Protein AF-A0A4Y9TJE2-F1 (afdb_monomer_lite)

Secondary structure (DSSP, 8-state):
--S-EEPPPHHHHHHHH-----SPPPSEE-TTSEEEEEEESS-TTT--SSSPPEEEEEEESS----

Structure (mmCIF, N/CA/C/O backbone):
data_AF-A0A4Y9TJE2-F1
#
_entry.id   AF-A0A4Y9TJE2-F1
#
loop_
_atom_site.group_PDB
_atom_site.id
_atom_site.type_symbol
_atom_site.label_atom_id
_atom_site.label_alt_id
_atom_site.label_comp_id
_atom_site.label_asym_id
_atom_site.l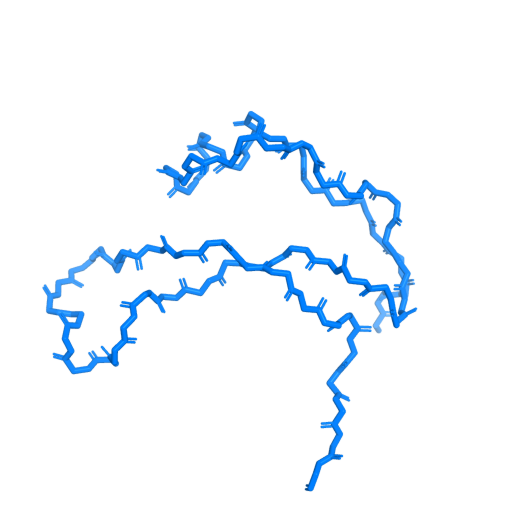abel_entity_id
_atom_site.label_seq_id
_atom_site.pdbx_PDB_ins_code
_atom_site.Cartn_x
_atom_site.Cartn_y
_atom_site.Cartn_z
_atom_site.occupancy
_atom_site.B_iso_or_equiv
_atom_site.auth_seq_id
_atom_site.auth_comp_id
_atom_site.auth_asym_id
_atom_site.auth_atom_id
_atom_site.pdbx_PDB_model_num
ATOM 1 N N . MET A 1 1 ? 4.297 14.567 -8.391 1.00 60.97 1 MET A N 1
ATOM 2 C CA . MET A 1 1 ? 4.079 13.272 -7.710 1.00 60.97 1 MET A CA 1
ATOM 3 C C . MET A 1 1 ? 4.498 13.407 -6.257 1.00 60.97 1 MET A C 1
ATOM 5 O O . MET A 1 1 ? 5.579 13.933 -6.032 1.00 60.97 1 MET A O 1
ATOM 9 N N . SER A 1 2 ? 3.682 12.948 -5.303 1.00 76.81 2 SER A N 1
ATOM 10 C CA . SER A 1 2 ? 4.153 12.732 -3.927 1.00 76.81 2 SER A CA 1
ATOM 11 C C . SER A 1 2 ? 4.827 11.363 -3.847 1.00 76.81 2 SER A C 1
ATOM 13 O O . SER A 1 2 ? 4.257 10.380 -4.316 1.00 76.81 2 SER A O 1
ATOM 15 N N . SER A 1 3 ? 6.033 11.298 -3.288 1.00 85.44 3 SER A N 1
ATOM 16 C CA . SER A 1 3 ? 6.786 10.056 -3.053 1.00 85.44 3 SER A CA 1
ATOM 17 C C . SER A 1 3 ? 6.638 9.543 -1.617 1.00 85.44 3 SER A C 1
ATOM 19 O O . SER A 1 3 ? 7.411 8.696 -1.187 1.00 85.44 3 SER A O 1
ATOM 21 N N . HIS A 1 4 ? 5.685 10.079 -0.858 1.00 91.69 4 HIS A N 1
ATOM 22 C CA . HIS A 1 4 ? 5.417 9.694 0.523 1.00 91.69 4 HIS A CA 1
ATOM 23 C C . HIS A 1 4 ? 3.952 9.968 0.863 1.00 91.69 4 HIS A C 1
ATOM 25 O O . HIS A 1 4 ? 3.399 10.988 0.435 1.00 91.69 4 HIS A O 1
ATOM 31 N N . TYR A 1 5 ? 3.312 9.047 1.582 1.00 90.31 5 TYR A N 1
ATOM 32 C CA . TYR A 1 5 ? 1.994 9.268 2.172 1.00 90.31 5 TYR A CA 1
ATOM 33 C C . TYR A 1 5 ? 1.748 8.345 3.364 1.00 90.31 5 TYR A C 1
ATOM 35 O O . TYR A 1 5 ? 2.358 7.280 3.488 1.00 90.31 5 TYR A O 1
ATOM 43 N N . GLU A 1 6 ? 0.808 8.758 4.213 1.00 91.00 6 GLU A N 1
ATOM 44 C CA . GLU A 1 6 ? 0.304 7.931 5.299 1.00 91.00 6 GLU A CA 1
ATOM 45 C C . GLU A 1 6 ? -0.820 7.011 4.792 1.00 91.00 6 GLU A C 1
ATOM 47 O O . GLU A 1 6 ? -1.837 7.471 4.268 1.00 91.00 6 GLU A O 1
ATOM 52 N N . GLY A 1 7 ? -0.633 5.697 4.902 1.00 86.50 7 GLY A N 1
ATOM 53 C CA . GLY A 1 7 ? -1.656 4.697 4.629 1.00 86.50 7 GLY A CA 1
ATOM 54 C C . GLY A 1 7 ? -2.801 4.782 5.638 1.00 86.50 7 GLY A C 1
ATOM 55 O O . GLY A 1 7 ? -2.602 5.123 6.798 1.00 86.50 7 GLY A O 1
ATOM 56 N N . ALA A 1 8 ? -4.016 4.436 5.216 1.00 86.19 8 ALA A N 1
ATOM 57 C CA . ALA A 1 8 ? -5.169 4.464 6.110 1.00 86.19 8 ALA A CA 1
ATOM 58 C C . ALA A 1 8 ? -5.115 3.338 7.162 1.00 86.19 8 ALA A C 1
ATOM 60 O O . ALA A 1 8 ? -4.721 2.200 6.875 1.00 86.19 8 ALA A O 1
ATOM 61 N N . SER A 1 9 ? -5.555 3.647 8.383 1.00 85.81 9 SER A N 1
ATOM 62 C CA . SER A 1 9 ? -5.779 2.645 9.425 1.00 85.81 9 SER A CA 1
ATOM 63 C C . SER A 1 9 ? -6.993 1.757 9.120 1.00 85.81 9 SER A C 1
ATOM 65 O O . SER A 1 9 ? -7.810 2.070 8.250 1.00 85.81 9 SER A O 1
ATOM 67 N N . ALA A 1 10 ? -7.092 0.614 9.802 1.00 84.06 10 ALA A N 1
ATOM 68 C CA . ALA A 1 10 ? -8.148 -0.368 9.550 1.00 84.06 10 ALA A CA 1
ATOM 69 C C . ALA A 1 10 ? -9.564 0.220 9.736 1.00 84.06 10 ALA A C 1
ATOM 71 O O . ALA A 1 10 ? -10.398 0.078 8.842 1.00 84.06 10 ALA A O 1
ATOM 72 N N . ASP A 1 11 ? -9.826 0.954 10.823 1.00 85.56 11 ASP A N 1
ATOM 73 C CA . ASP A 1 11 ? -11.177 1.464 11.113 1.00 85.56 11 ASP A CA 1
ATOM 74 C C . ASP A 1 11 ? -11.702 2.467 10.066 1.00 85.56 11 ASP A C 1
ATOM 76 O O . ASP A 1 11 ? -12.847 2.321 9.625 1.00 85.56 11 ASP A O 1
ATOM 80 N N . PRO A 1 12 ? -10.924 3.476 9.614 1.00 85.75 12 PRO A N 1
ATOM 81 C CA . PRO A 1 12 ? -11.340 4.335 8.509 1.00 85.75 12 PRO A CA 1
ATOM 82 C C . PRO A 1 12 ? -11.593 3.577 7.206 1.00 85.75 12 PRO A C 1
ATOM 84 O O . PRO A 1 12 ? -12.523 3.933 6.486 1.00 85.75 12 PRO A O 1
ATOM 87 N N . LEU A 1 13 ? -10.812 2.533 6.903 1.00 83.81 13 LEU A N 1
ATOM 88 C CA . LEU A 1 13 ? -11.019 1.722 5.698 1.00 83.81 13 LEU A CA 1
ATOM 89 C C . LEU A 1 13 ? -12.356 0.975 5.745 1.00 83.81 13 LEU A C 1
ATOM 91 O O . LEU A 1 13 ? -13.109 1.019 4.770 1.00 83.81 13 LEU A O 1
ATOM 95 N N . VAL A 1 14 ? -12.683 0.364 6.887 1.00 85.56 14 VAL A N 1
ATOM 96 C CA . VAL A 1 14 ? -13.975 -0.304 7.105 1.00 85.56 14 VAL A CA 1
ATOM 97 C C . VAL A 1 14 ? -15.120 0.701 6.988 1.00 85.56 14 VAL A C 1
ATOM 99 O O . VAL A 1 14 ? -16.100 0.438 6.298 1.00 85.56 14 VAL A O 1
ATOM 102 N N . LYS A 1 15 ? -15.000 1.882 7.605 1.00 85.88 15 LYS A N 1
ATOM 103 C CA . LYS A 1 15 ? -16.057 2.908 7.564 1.00 85.88 15 LYS A CA 1
ATOM 104 C C . LYS A 1 15 ? -16.271 3.503 6.173 1.00 85.88 15 LYS A C 1
ATOM 106 O O . LYS A 1 15 ? -17.412 3.758 5.805 1.00 85.88 15 LYS A O 1
ATOM 111 N N . ALA A 1 16 ? -15.199 3.757 5.425 1.00 86.38 16 ALA A N 1
ATOM 112 C CA . ALA A 1 16 ? -15.278 4.427 4.128 1.00 86.38 16 ALA A CA 1
ATOM 113 C C . ALA A 1 16 ? -15.691 3.482 2.993 1.00 86.38 16 ALA A C 1
ATOM 115 O O . ALA A 1 16 ? -16.423 3.891 2.096 1.00 86.38 16 ALA A O 1
ATOM 116 N N . PHE A 1 17 ? -15.226 2.231 3.029 1.00 84.19 17 PHE A N 1
ATOM 117 C CA . PHE A 1 17 ? -15.404 1.288 1.922 1.00 84.19 17 PHE A CA 1
ATOM 118 C C . PHE A 1 17 ? -16.238 0.056 2.286 1.00 84.19 17 PHE A C 1
ATOM 120 O O . PHE A 1 17 ? -16.554 -0.736 1.403 1.00 84.19 17 PHE A O 1
ATOM 1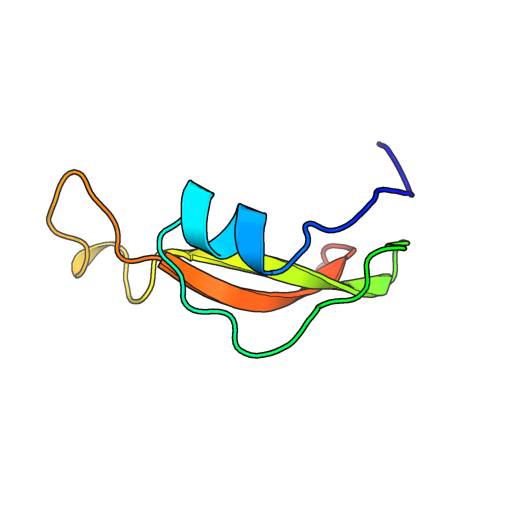27 N N . GLY A 1 18 ? -16.593 -0.136 3.561 1.00 83.44 18 GLY A N 1
ATOM 128 C CA . GLY A 1 18 ? -17.329 -1.320 4.021 1.00 83.44 18 GLY A CA 1
ATOM 129 C C . GLY A 1 18 ? -16.532 -2.622 3.907 1.00 83.44 18 GLY A C 1
ATOM 130 O O . GLY A 1 18 ? -17.121 -3.699 3.943 1.00 83.44 18 GLY A O 1
ATOM 131 N N . ILE A 1 19 ? -15.208 -2.537 3.726 1.00 80.00 19 ILE A N 1
ATOM 132 C CA . ILE A 1 19 ? -14.335 -3.697 3.531 1.00 80.00 19 ILE A CA 1
ATOM 133 C C . ILE A 1 19 ? -13.742 -4.093 4.876 1.00 80.00 19 ILE A C 1
ATOM 135 O O . ILE A 1 19 ? -12.960 -3.338 5.458 1.00 80.00 19 ILE A O 1
ATOM 139 N N . ASP A 1 20 ? -14.074 -5.294 5.339 1.00 75.69 20 ASP A N 1
ATOM 140 C CA . ASP A 1 20 ? -13.474 -5.855 6.543 1.00 75.69 20 ASP A CA 1
ATOM 141 C C . ASP A 1 20 ? -11.985 -6.130 6.292 1.00 75.69 20 ASP A C 1
ATOM 143 O O . ASP A 1 20 ? -11.615 -6.935 5.432 1.00 75.69 20 ASP A O 1
ATOM 147 N N . THR A 1 21 ? -11.116 -5.388 6.979 1.00 71.19 21 THR A N 1
ATOM 148 C CA . THR A 1 21 ? -9.665 -5.509 6.819 1.00 71.19 21 THR A CA 1
ATOM 149 C C . THR A 1 21 ? -9.070 -5.969 8.149 1.00 71.19 21 THR A C 1
ATOM 151 O O . THR A 1 21 ? -8.819 -5.130 9.012 1.00 71.19 21 THR A O 1
ATOM 154 N N . PRO A 1 22 ? -8.823 -7.278 8.340 1.00 66.56 22 PRO A N 1
ATOM 155 C CA . PRO A 1 22 ? -8.553 -7.840 9.668 1.00 66.56 22 PRO A CA 1
ATOM 156 C C . PRO A 1 22 ? -7.191 -7.445 10.257 1.00 66.56 22 PRO A C 1
ATOM 158 O O . PRO A 1 22 ? -6.977 -7.564 11.458 1.00 66.56 22 PRO A O 1
ATOM 161 N N . GLU A 1 23 ? -6.256 -6.964 9.432 1.00 80.75 23 GLU A N 1
ATOM 162 C CA . GLU A 1 23 ? -4.924 -6.545 9.877 1.00 80.75 23 GLU A CA 1
ATOM 163 C C . GLU A 1 23 ? -4.711 -5.050 9.642 1.00 80.75 23 GLU A C 1
ATOM 165 O O . GLU A 1 23 ? -5.215 -4.491 8.667 1.00 80.75 23 GLU A O 1
ATOM 170 N N . GLN A 1 24 ? -3.877 -4.401 10.450 1.00 85.00 24 GLN A N 1
ATOM 171 C CA . GLN A 1 24 ? -3.380 -3.054 10.163 1.00 85.00 24 GLN A CA 1
ATOM 172 C C . GLN A 1 24 ? -2.312 -3.105 9.055 1.00 85.00 24 GLN A C 1
ATOM 174 O O . GLN A 1 24 ? -1.425 -3.956 9.056 1.00 85.00 24 GLN A O 1
ATOM 179 N N . GLY A 1 25 ? -2.418 -2.209 8.070 1.00 83.56 25 GLY A N 1
ATOM 180 C CA . GLY A 1 25 ? -1.423 -2.053 7.007 1.00 83.56 25 GLY A CA 1
ATOM 181 C C . GLY A 1 25 ? -0.264 -1.151 7.431 1.00 83.56 25 GLY A C 1
ATOM 182 O O . GLY A 1 25 ? -0.314 -0.507 8.480 1.00 83.56 25 GLY A O 1
ATOM 183 N N . ARG A 1 26 ? 0.773 -1.062 6.591 1.00 88.69 26 ARG A N 1
ATOM 184 C CA . ARG A 1 26 ? 1.851 -0.088 6.793 1.00 88.69 26 ARG A CA 1
ATOM 185 C C . ARG A 1 26 ? 1.289 1.327 6.629 1.00 88.69 26 ARG A C 1
ATOM 187 O O . ARG A 1 26 ? 0.670 1.621 5.611 1.00 88.69 26 ARG A O 1
ATOM 194 N N . LEU A 1 27 ? 1.511 2.161 7.642 1.00 90.56 27 LEU A N 1
ATOM 195 C CA . LEU A 1 27 ? 1.106 3.565 7.635 1.00 90.56 27 LEU A CA 1
ATOM 196 C C . LEU A 1 27 ? 2.146 4.420 6.906 1.00 90.56 27 LEU A C 1
ATOM 198 O O . LEU A 1 27 ? 1.777 5.262 6.117 1.00 90.56 27 LEU A O 1
ATOM 202 N N . ASP A 1 28 ? 3.440 4.158 7.066 1.00 92.31 28 ASP A N 1
ATOM 203 C CA . ASP A 1 28 ? 4.482 4.938 6.388 1.00 92.31 28 ASP A CA 1
ATOM 204 C C . ASP A 1 28 ? 4.825 4.354 5.001 1.00 92.31 28 ASP A C 1
ATOM 206 O O . ASP A 1 28 ? 5.541 3.349 4.902 1.00 92.31 28 ASP A O 1
ATOM 210 N N . LEU A 1 29 ? 4.264 4.919 3.921 1.00 91.56 29 LEU A N 1
ATOM 211 C CA . LEU A 1 29 ? 4.393 4.379 2.561 1.00 91.56 29 LEU A CA 1
ATOM 212 C C . LEU A 1 29 ? 5.313 5.213 1.664 1.00 91.56 29 LEU A C 1
ATOM 214 O O . LEU A 1 29 ? 5.134 6.416 1.481 1.00 91.56 29 LEU A O 1
ATOM 218 N N . TRP A 1 30 ? 6.255 4.508 1.034 1.00 92.94 30 TRP A N 1
ATOM 219 C CA . TRP A 1 30 ? 7.260 5.020 0.102 1.00 92.94 30 TRP A CA 1
ATOM 220 C C . TRP A 1 30 ? 7.244 4.197 -1.195 1.00 92.94 30 TRP A C 1
ATOM 222 O O . TRP A 1 30 ? 6.785 3.048 -1.172 1.00 92.94 30 TRP A O 1
ATOM 232 N N . PRO A 1 31 ? 7.729 4.737 -2.328 1.00 92.06 31 PRO A N 1
ATOM 233 C CA . PRO A 1 31 ? 7.871 3.996 -3.573 1.00 92.06 31 PRO A CA 1
ATOM 234 C C . PRO A 1 31 ? 8.521 2.625 -3.365 1.00 92.06 31 PRO A C 1
ATOM 236 O O . PRO A 1 31 ? 9.401 2.465 -2.521 1.00 92.06 31 PRO A O 1
ATOM 239 N N . ALA A 1 32 ? 8.072 1.641 -4.142 1.00 88.44 32 ALA A N 1
ATOM 240 C CA . ALA A 1 32 ? 8.431 0.224 -4.048 1.00 88.44 32 ALA A CA 1
ATOM 241 C C . ALA A 1 32 ? 7.919 -0.534 -2.804 1.00 88.44 32 ALA A C 1
ATOM 243 O O . ALA A 1 32 ? 8.064 -1.756 -2.746 1.00 88.44 32 ALA A O 1
ATOM 244 N N . TYR A 1 33 ? 7.267 0.117 -1.831 1.00 91.38 33 TYR A N 1
ATOM 245 C CA . TYR A 1 33 ? 6.602 -0.610 -0.742 1.00 91.38 33 TYR A CA 1
ATOM 246 C C . TYR A 1 33 ? 5.312 -1.286 -1.208 1.00 91.38 33 TYR A C 1
ATOM 248 O O . TYR A 1 33 ? 4.638 -0.823 -2.127 1.00 91.38 33 TYR A O 1
ATOM 256 N N . LEU A 1 34 ? 4.944 -2.373 -0.523 1.00 90.00 34 LEU A N 1
ATOM 257 C CA . LEU A 1 34 ? 3.640 -3.008 -0.685 1.00 90.00 34 LEU A CA 1
ATOM 258 C C . LEU A 1 34 ? 2.588 -2.236 0.119 1.00 90.00 34 LEU A C 1
ATOM 260 O O . LEU A 1 34 ? 2.482 -2.385 1.339 1.00 90.00 34 LEU A O 1
ATOM 264 N N . GLY A 1 35 ? 1.835 -1.396 -0.585 1.00 89.69 35 GLY A N 1
ATOM 265 C CA . GLY A 1 35 ? 0.707 -0.641 -0.057 1.00 89.69 35 GLY A CA 1
ATOM 266 C C . GLY A 1 35 ? -0.613 -1.379 -0.241 1.00 89.69 35 GLY A C 1
ATOM 267 O O . GLY A 1 35 ? -0.696 -2.388 -0.945 1.00 89.69 35 GLY A O 1
ATOM 268 N N . ARG A 1 36 ? -1.660 -0.865 0.402 1.00 89.62 36 ARG A N 1
ATOM 269 C CA . ARG A 1 36 ? -3.030 -1.344 0.209 1.00 89.62 36 ARG A CA 1
ATOM 270 C C . ARG A 1 36 ? -3.733 -0.531 -0.862 1.00 89.62 36 ARG A C 1
ATOM 272 O O . ARG A 1 36 ? -3.588 0.686 -0.895 1.00 89.62 36 ARG A O 1
ATOM 279 N N . PHE A 1 37 ? -4.521 -1.199 -1.690 1.00 89.19 37 PHE A N 1
ATOM 280 C CA . PHE A 1 37 ? -5.397 -0.544 -2.651 1.00 89.19 37 PHE A CA 1
ATOM 281 C C . PHE A 1 37 ? -6.733 -1.281 -2.728 1.00 89.19 37 PHE A C 1
ATOM 283 O O . PHE A 1 37 ? -6.784 -2.509 -2.631 1.00 89.19 37 PHE A O 1
ATOM 290 N N . ALA A 1 38 ? -7.809 -0.514 -2.895 1.00 87.44 38 ALA A N 1
ATOM 291 C CA . ALA A 1 38 ? -9.130 -1.052 -3.170 1.00 87.44 38 ALA A CA 1
ATOM 292 C C . ALA A 1 38 ? -9.331 -1.133 -4.682 1.00 87.44 38 ALA A C 1
ATOM 294 O O . ALA A 1 38 ? -9.003 -0.194 -5.412 1.00 87.44 38 ALA A O 1
ATOM 295 N N . ARG A 1 39 ? -9.901 -2.236 -5.152 1.00 87.62 39 ARG A N 1
ATOM 296 C CA . ARG A 1 39 ? -10.408 -2.347 -6.519 1.00 87.62 39 ARG A CA 1
ATOM 297 C C . ARG A 1 39 ? -11.775 -3.003 -6.508 1.00 87.62 39 ARG A C 1
ATOM 299 O O . ARG A 1 39 ? -12.172 -3.611 -5.519 1.00 87.62 39 ARG A O 1
ATOM 306 N N . ALA A 1 40 ? -12.484 -2.887 -7.616 1.00 87.50 40 ALA A N 1
ATOM 307 C CA . ALA A 1 40 ? -13.738 -3.587 -7.786 1.00 87.50 40 ALA A CA 1
ATOM 308 C C . ALA A 1 40 ? -13.475 -5.101 -7.939 1.00 87.50 40 ALA A C 1
ATOM 310 O O . ALA A 1 40 ? -12.554 -5.507 -8.647 1.00 87.50 40 ALA A O 1
ATOM 311 N N . ALA A 1 41 ? -14.248 -5.920 -7.232 1.00 83.88 41 ALA A N 1
ATOM 312 C CA . ALA A 1 41 ? -14.106 -7.368 -7.176 1.00 83.88 41 ALA A CA 1
ATOM 313 C C . ALA A 1 41 ? -14.789 -8.028 -8.383 1.00 83.88 41 ALA A C 1
ATOM 315 O O . ALA A 1 41 ? -15.975 -7.797 -8.625 1.00 83.88 41 ALA A O 1
ATOM 316 N N . GLY A 1 42 ? -14.060 -8.871 -9.115 1.00 80.44 42 GLY A N 1
ATOM 317 C CA . GLY A 1 42 ? -14.574 -9.569 -10.301 1.00 80.44 42 GLY A CA 1
ATOM 318 C C . GLY A 1 42 ? -14.431 -8.780 -11.605 1.00 80.44 42 GLY A C 1
ATOM 319 O O . GLY A 1 42 ? -13.815 -7.711 -11.643 1.00 80.44 42 GLY A O 1
ATOM 320 N N . ALA A 1 43 ? -14.969 -9.339 -12.690 1.00 73.19 43 ALA A N 1
ATOM 321 C CA . ALA A 1 43 ? -14.940 -8.687 -13.996 1.00 73.19 43 ALA A CA 1
ATOM 322 C C . ALA A 1 43 ? -15.915 -7.491 -14.030 1.00 73.19 43 ALA A C 1
ATOM 324 O O . ALA A 1 43 ? -16.963 -7.540 -13.381 1.00 73.19 43 ALA A O 1
ATOM 325 N N . PRO A 1 44 ? -15.631 -6.430 -14.812 1.00 68.00 44 PRO A N 1
ATOM 326 C CA . PRO A 1 44 ? -16.536 -5.281 -14.933 1.00 68.00 44 PRO A CA 1
ATOM 327 C C . PRO A 1 44 ? -17.952 -5.682 -15.382 1.00 68.00 44 PRO A C 1
ATOM 329 O O . PRO A 1 44 ? -18.929 -5.028 -15.038 1.00 68.00 44 PRO A O 1
ATOM 332 N N . GLU A 1 45 ? -18.059 -6.789 -16.113 1.00 66.69 45 GLU A N 1
ATOM 333 C CA . GLU A 1 45 ? -19.296 -7.359 -16.655 1.00 66.69 45 GLU A CA 1
ATOM 334 C C . GLU A 1 45 ? -20.197 -7.961 -15.558 1.00 66.69 45 GLU A C 1
ATOM 336 O O . GLU A 1 45 ? -21.426 -7.928 -15.652 1.00 66.69 45 GLU A O 1
ATOM 341 N N . GLU A 1 46 ? -19.581 -8.458 -14.482 1.00 65.50 46 GLU A N 1
ATOM 342 C CA . GLU A 1 46 ? -20.243 -9.091 -13.333 1.00 65.50 46 GLU A CA 1
ATOM 343 C C . GLU A 1 46 ? -20.712 -8.060 -12.293 1.00 65.50 46 GLU A C 1
ATOM 345 O O . GLU A 1 46 ? -21.527 -8.363 -11.420 1.00 65.50 46 GLU A O 1
ATOM 350 N N . GLN A 1 47 ? -20.237 -6.817 -12.394 1.00 63.38 47 GLN A N 1
ATOM 351 C CA . GLN A 1 47 ? -20.593 -5.714 -11.503 1.00 63.38 47 GLN A CA 1
ATOM 352 C C . GLN A 1 47 ? -21.826 -4.972 -12.027 1.00 63.38 47 GLN A C 1
ATOM 354 O O . GLN A 1 47 ? -21.785 -3.792 -12.370 1.00 63.38 47 GLN A O 1
ATOM 359 N N . HIS A 1 48 ? -22.956 -5.675 -12.094 1.00 54.00 48 HIS A N 1
ATOM 360 C CA . HIS A 1 48 ? -24.243 -5.068 -12.427 1.00 54.00 48 HIS A CA 1
ATOM 361 C C . HIS A 1 48 ? -24.803 -4.297 -11.218 1.00 54.00 48 HIS A C 1
ATOM 363 O O . HIS A 1 48 ? -25.413 -4.875 -10.321 1.00 54.00 48 HIS A O 1
ATOM 369 N N . GLY A 1 49 ? -24.604 -2.976 -11.186 1.00 60.69 49 GLY A N 1
ATOM 370 C CA . GLY A 1 49 ? -25.2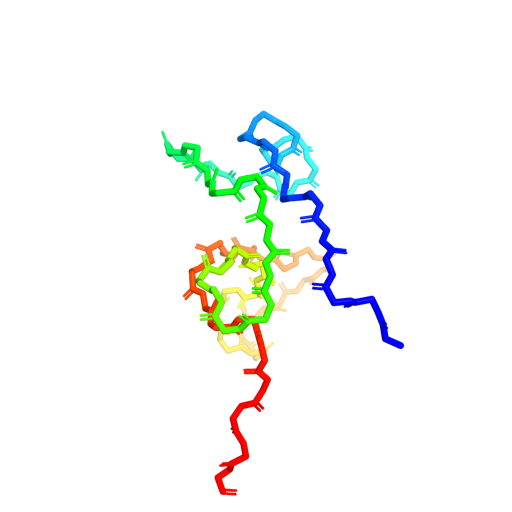57 -2.088 -10.218 1.00 60.69 49 GLY A CA 1
ATOM 371 C C . GLY A 1 49 ? -24.471 -0.819 -9.891 1.00 60.69 49 GLY A C 1
ATOM 372 O O . GLY A 1 49 ? -23.274 -0.725 -10.130 1.00 60.69 49 GLY A O 1
ATOM 373 N N . ASN A 1 50 ? -25.144 0.159 -9.277 1.00 64.31 50 ASN A N 1
ATOM 374 C CA . ASN A 1 50 ? -24.557 1.448 -8.879 1.00 64.31 50 ASN A CA 1
ATOM 375 C C . ASN A 1 50 ? -23.633 1.354 -7.640 1.00 64.31 50 ASN A C 1
ATOM 377 O O . ASN A 1 50 ? -23.316 2.373 -7.035 1.00 64.31 50 ASN A O 1
ATOM 381 N N . ASN A 1 51 ? -23.264 0.139 -7.217 1.00 70.25 51 ASN A N 1
ATOM 382 C CA . ASN A 1 51 ? -22.453 -0.114 -6.028 1.00 70.25 51 ASN A CA 1
ATOM 383 C C . ASN A 1 51 ? -21.531 -1.327 -6.271 1.00 70.25 51 ASN A C 1
ATOM 385 O O . ASN A 1 51 ? -21.934 -2.467 -6.022 1.00 70.25 51 ASN A O 1
ATOM 389 N N . PRO A 1 52 ? -20.315 -1.117 -6.808 1.00 76.69 52 PRO A N 1
ATOM 390 C CA . PRO A 1 52 ? -19.385 -2.209 -7.051 1.00 76.69 52 PRO A CA 1
ATOM 391 C C . PRO A 1 52 ? -18.934 -2.815 -5.722 1.00 76.69 52 PRO A C 1
ATOM 393 O O . PRO A 1 52 ? -18.589 -2.104 -4.777 1.00 76.69 52 PRO A O 1
ATOM 396 N N . ARG A 1 53 ? -18.900 -4.147 -5.646 1.00 83.31 53 ARG A N 1
ATOM 397 C CA . ARG A 1 53 ? -18.282 -4.841 -4.514 1.00 83.31 53 ARG A CA 1
ATOM 398 C C . ARG A 1 53 ? -16.785 -4.553 -4.553 1.00 83.31 53 ARG A C 1
ATOM 400 O O . ARG A 1 53 ? -16.146 -4.857 -5.552 1.00 83.31 53 ARG A O 1
ATOM 407 N N . LEU A 1 54 ? -16.228 -3.970 -3.498 1.00 87.19 54 LEU A N 1
ATOM 408 C CA . LEU A 1 54 ? -14.801 -3.666 -3.428 1.00 87.19 54 LEU A CA 1
ATOM 409 C C . LEU A 1 54 ? -14.038 -4.784 -2.710 1.00 87.19 54 LEU A C 1
ATOM 411 O O . LEU A 1 54 ? -14.527 -5.361 -1.740 1.00 87.19 54 LEU A O 1
ATOM 415 N N . GLU A 1 55 ? -12.821 -5.057 -3.170 1.00 86.56 55 GLU A N 1
ATOM 416 C CA . GLU A 1 55 ? -11.840 -5.891 -2.479 1.00 86.56 55 GLU A CA 1
ATOM 417 C C . GLU A 1 55 ? -10.571 -5.090 -2.173 1.00 86.56 55 GLU A C 1
ATOM 419 O O . GLU A 1 55 ? -10.145 -4.240 -2.959 1.00 86.56 55 GLU A O 1
ATOM 424 N N . MET A 1 56 ? -9.970 -5.364 -1.013 1.00 87.75 56 MET A N 1
ATOM 425 C CA . MET A 1 56 ? -8.722 -4.743 -0.577 1.00 87.75 56 MET A CA 1
ATOM 426 C C . MET A 1 56 ? -7.559 -5.700 -0.815 1.00 87.75 56 MET A C 1
ATOM 428 O O . MET A 1 56 ? -7.547 -6.816 -0.296 1.00 87.75 56 MET A O 1
ATOM 432 N N . LEU A 1 57 ? -6.557 -5.249 -1.564 1.00 88.62 57 LEU A N 1
ATOM 433 C CA . LEU A 1 57 ? -5.385 -6.041 -1.928 1.00 88.62 57 LEU A CA 1
ATOM 434 C C . LEU A 1 57 ? -4.092 -5.330 -1.529 1.00 88.62 57 LEU A C 1
ATOM 436 O O . LEU A 1 57 ? -4.084 -4.145 -1.192 1.00 88.62 57 LEU A O 1
ATOM 440 N N . LYS A 1 58 ? -2.981 -6.073 -1.561 1.00 89.88 58 LYS A N 1
ATOM 441 C CA . LYS A 1 58 ? -1.625 -5.545 -1.364 1.00 89.88 58 LYS A CA 1
ATOM 442 C C . LYS A 1 58 ? -0.909 -5.506 -2.716 1.00 89.88 58 LYS A C 1
ATOM 444 O O . LYS A 1 58 ? -0.925 -6.499 -3.438 1.00 89.88 58 LYS A O 1
ATOM 449 N N . GLY A 1 59 ? -0.289 -4.380 -3.059 1.00 90.81 59 GLY A N 1
ATOM 450 C CA . GLY A 1 59 ? 0.396 -4.188 -4.341 1.00 90.81 59 GLY A CA 1
ATOM 451 C C . GLY A 1 59 ? 1.544 -3.192 -4.250 1.00 90.81 59 GLY A C 1
ATOM 452 O O . GLY A 1 59 ? 1.646 -2.439 -3.282 1.00 90.81 59 GLY A O 1
ATOM 453 N N . ALA A 1 60 ? 2.427 -3.209 -5.248 1.00 91.88 60 ALA A N 1
ATOM 454 C CA . ALA A 1 60 ? 3.590 -2.333 -5.282 1.00 91.88 60 ALA A CA 1
ATOM 455 C C . ALA A 1 60 ? 3.181 -0.869 -5.490 1.00 91.88 60 ALA A C 1
ATOM 457 O O . ALA A 1 60 ? 2.427 -0.538 -6.407 1.00 91.88 60 ALA A O 1
ATOM 458 N N . PHE A 1 61 ? 3.720 0.022 -4.659 1.00 90.25 61 PHE A N 1
ATOM 459 C CA . PHE A 1 61 ? 3.604 1.457 -4.867 1.00 90.25 61 PHE A CA 1
ATOM 460 C C . PHE A 1 61 ? 4.591 1.904 -5.953 1.00 90.25 61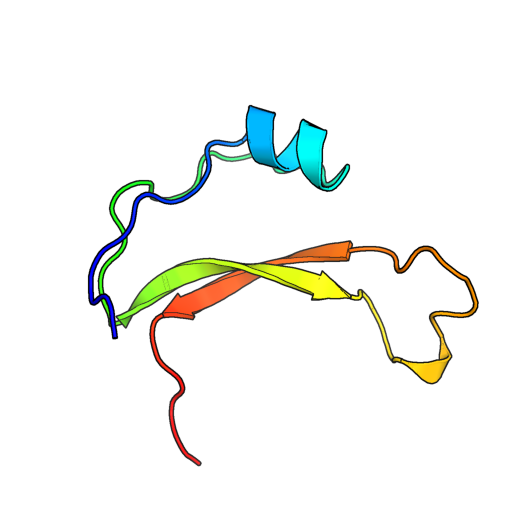 PHE A C 1
ATOM 462 O O . PHE A 1 61 ? 5.732 2.280 -5.685 1.00 90.25 61 PHE A O 1
ATOM 469 N N . GLY A 1 62 ? 4.133 1.813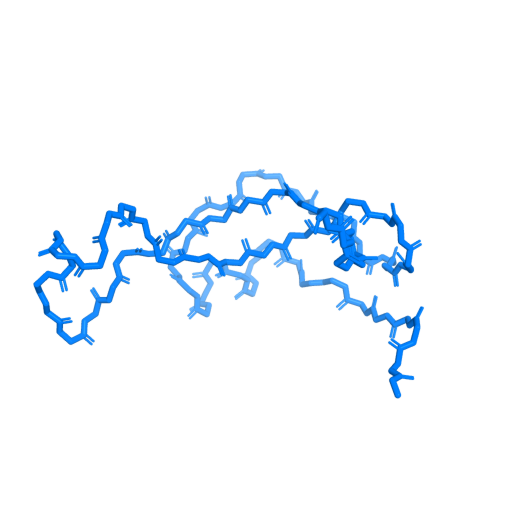 -7.197 1.00 89.44 62 GLY A N 1
ATOM 470 C CA . GLY A 1 62 ? 4.897 2.122 -8.399 1.00 89.44 62 GLY A CA 1
ATOM 471 C C . GLY A 1 62 ? 4.499 1.162 -9.510 1.00 89.44 62 GLY A C 1
ATOM 472 O O . GLY A 1 62 ? 4.664 -0.047 -9.368 1.00 89.44 62 GLY A O 1
ATOM 473 N N . VAL A 1 63 ? 3.944 1.693 -10.601 1.00 89.44 63 VAL A N 1
ATOM 474 C CA . VAL A 1 63 ? 3.577 0.879 -11.766 1.00 89.44 63 VAL A CA 1
ATOM 475 C C . VAL A 1 63 ? 4.859 0.362 -12.408 1.00 89.44 63 VAL A C 1
ATOM 477 O O . VAL A 1 63 ? 5.738 1.152 -12.744 1.00 89.44 63 VAL A O 1
ATOM 480 N N . ILE A 1 64 ? 4.957 -0.956 -12.568 1.00 89.69 64 ILE A N 1
ATOM 481 C CA . ILE A 1 64 ? 6.056 -1.607 -13.280 1.00 89.69 64 ILE A CA 1
ATOM 482 C C . ILE A 1 64 ? 5.624 -1.724 -14.748 1.00 89.69 64 ILE A C 1
ATOM 484 O O . ILE A 1 64 ? 4.650 -2.432 -15.014 1.00 89.69 64 ILE A O 1
ATOM 488 N N . PRO A 1 65 ? 6.277 -1.019 -15.690 1.00 88.56 65 PRO A N 1
ATOM 489 C CA . PRO A 1 65 ? 5.982 -1.165 -17.111 1.00 88.56 65 PRO A CA 1
ATOM 490 C C . PRO A 1 65 ? 6.345 -2.578 -17.582 1.00 88.56 65 PRO A C 1
ATOM 492 O O . PRO A 1 65 ? 7.362 -3.124 -17.1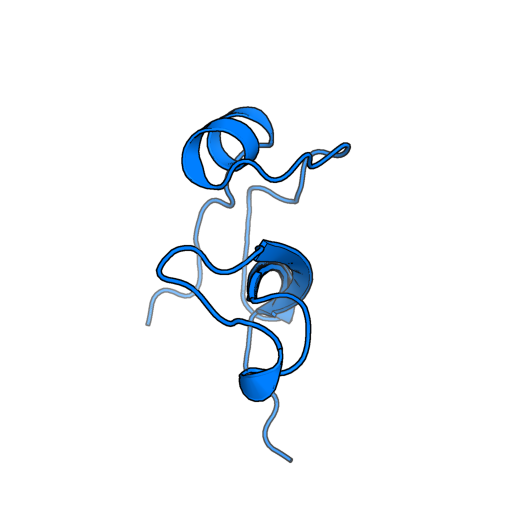48 1.00 88.56 65 PRO A O 1
ATOM 495 N N . GLY A 1 66 ? 5.528 -3.140 -18.469 1.00 74.75 66 GLY A N 1
ATOM 496 C CA . GLY A 1 66 ? 5.749 -4.426 -19.134 1.00 74.75 66 GLY A CA 1
ATOM 497 C C . GLY A 1 66 ? 5.603 -4.300 -20.639 1.00 74.75 66 GLY A C 1
ATOM 498 O O . GLY A 1 66 ? 5.002 -3.293 -21.081 1.00 74.75 66 GLY A O 1
#

Sequence (66 aa):
MSSHYEGASADPLVKAFGIDTPEQGRLDLWPAYLGRFARAAGAPEEQHGNNPRLEMLKGAFGVIPG

Organism: Pseudomonas fluorescens (NCBI:txid294)

pLDDT: mean 82.82, std 9.35, range [54.0, 92.94]

Foldseek 3Di:
DDQWFFADFQVVCCVVQVERDPDGDGGTDGAQDFGKDKDFPDDPVVQPDPRGRIDIDTDGRDDDDD

Radius of gyration: 13.49 Å; chains: 1; bounding box: 34×23×30 Å